Protein AF-A0A0Q5WLY4-F1 (afdb_monomer_lite)

Secondary structure (DSSP, 8-state):
-EEEEE-TTS-EEEEE--PPPHHHHHHHHHHHHHHH--HHHHHHHHHHHHHHHHTT--TTTS--SHHHHHHHHHHHHHTSSTT-HHHHHH-S-HHHHHHHHHHHHHHH-SPP-

Foldseek 3Di:
DWDWDQDPVRDTDIDDDPDPDLLVVLLVLLVVCVVPVALVSLLVNLVSLVVCVVVVAFLVNQDPDPSSLSSLVSLCQQLQDPPRPSLVSNDVDPVSSVVSNVSSCGRNNDDDD

pLDDT: mean 88.33, std 11.55, range [39.72, 97.38]

Radius of gyration: 16.21 Å; chains: 1; bounding box: 40×27×52 Å

Structure (mmCIF, N/CA/C/O backbone):
data_AF-A0A0Q5WLY4-F1
#
_entry.id   AF-A0A0Q5WLY4-F1
#
loop_
_atom_site.group_PDB
_atom_site.id
_atom_site.type_symbol
_atom_site.label_atom_id
_atom_site.label_alt_id
_atom_site.label_comp_id
_atom_site.label_asym_id
_atom_site.label_entity_id
_atom_site.label_seq_id
_atom_site.pdbx_PDB_ins_code
_atom_site.Cartn_x
_atom_site.Cartn_y
_atom_site.Cartn_z
_atom_site.occupancy
_atom_site.B_iso_or_equiv
_atom_site.auth_seq_id
_atom_site.auth_comp_id
_atom_site.auth_asym_id
_atom_site.auth_atom_id
_atom_site.pdbx_PDB_model_num
ATOM 1 N N . MET A 1 1 ? -18.760 -2.127 10.200 1.00 51.66 1 MET A N 1
ATOM 2 C CA . MET A 1 1 ? -18.113 -2.625 11.432 1.00 51.66 1 MET A CA 1
ATOM 3 C C . MET A 1 1 ? -18.532 -1.675 12.534 1.00 51.66 1 MET A C 1
ATOM 5 O O . MET A 1 1 ? -18.277 -0.486 12.389 1.00 51.66 1 MET A O 1
ATOM 9 N N . ALA A 1 2 ? -19.221 -2.176 13.555 1.00 59.59 2 ALA A N 1
ATOM 10 C CA . ALA A 1 2 ? -19.631 -1.375 14.702 1.00 59.59 2 ALA A CA 1
ATOM 11 C C . ALA A 1 2 ? -18.544 -1.446 15.778 1.00 59.59 2 ALA A C 1
ATOM 13 O O . ALA A 1 2 ? -17.916 -2.493 15.958 1.00 59.59 2 ALA A O 1
ATOM 14 N N . ILE A 1 3 ? -18.298 -0.327 16.447 1.00 69.12 3 ILE A N 1
ATOM 15 C CA . ILE A 1 3 ? -17.389 -0.243 17.590 1.00 69.12 3 ILE A CA 1
ATOM 16 C C . ILE A 1 3 ? -18.171 0.215 18.812 1.00 69.12 3 ILE A C 1
ATOM 18 O O . ILE A 1 3 ? -18.890 1.214 18.753 1.00 69.12 3 ILE A O 1
ATOM 22 N N . ASP A 1 4 ? -17.981 -0.512 19.910 1.00 74.12 4 ASP A N 1
ATOM 23 C CA . ASP A 1 4 ? -18.514 -0.157 21.218 1.00 74.12 4 ASP A CA 1
ATOM 24 C C . ASP A 1 4 ? -17.490 0.704 21.952 1.00 74.12 4 ASP A C 1
ATOM 26 O O . ASP A 1 4 ? -16.381 0.263 22.272 1.00 74.12 4 ASP A O 1
ATOM 30 N N . VAL A 1 5 ? -17.849 1.961 22.202 1.00 73.06 5 VAL A N 1
ATOM 31 C CA . VAL A 1 5 ? -17.009 2.906 22.936 1.00 73.06 5 VAL A CA 1
ATOM 32 C C . VAL A 1 5 ? -17.598 3.110 24.324 1.00 73.06 5 VAL A C 1
A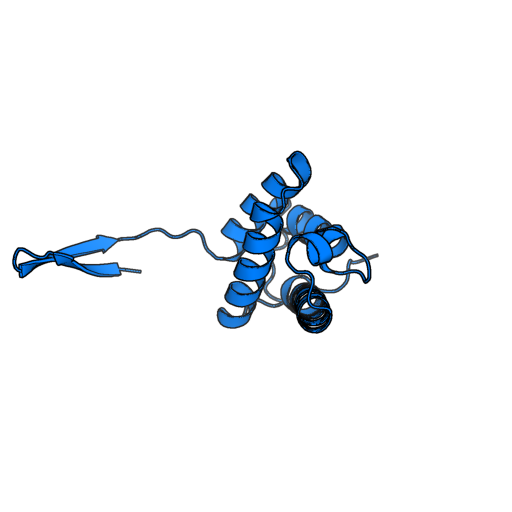TOM 34 O O . VAL A 1 5 ? -18.647 3.732 24.476 1.00 73.06 5 VAL A O 1
ATOM 37 N N . ARG A 1 6 ? -16.888 2.635 25.353 1.00 80.62 6 ARG A N 1
ATOM 38 C CA . ARG A 1 6 ? -17.207 2.939 26.753 1.00 80.62 6 ARG A CA 1
ATOM 39 C C . ARG A 1 6 ? -16.658 4.319 27.106 1.00 80.62 6 ARG A C 1
ATOM 41 O O . ARG A 1 6 ? -15.444 4.517 27.168 1.00 80.62 6 ARG A O 1
ATOM 48 N N . LEU A 1 7 ? -17.545 5.269 27.370 1.00 79.44 7 LEU A N 1
ATOM 49 C CA . LEU A 1 7 ? -17.174 6.580 27.892 1.00 79.44 7 LEU A CA 1
ATOM 50 C C . LEU A 1 7 ? -16.785 6.473 29.372 1.00 79.44 7 LEU A C 1
ATOM 52 O O . LEU A 1 7 ? -17.272 5.612 30.105 1.00 79.44 7 LEU A O 1
ATOM 56 N N . THR A 1 8 ? -15.956 7.400 29.852 1.00 82.12 8 THR A N 1
ATOM 57 C CA . THR A 1 8 ? -15.580 7.492 31.278 1.00 82.12 8 THR A CA 1
ATOM 58 C C . THR A 1 8 ? -16.776 7.762 32.197 1.00 82.12 8 THR A C 1
ATOM 60 O O . THR A 1 8 ? -16.701 7.510 33.394 1.00 82.12 8 THR A O 1
ATOM 63 N N . SER A 1 9 ? -17.900 8.216 31.632 1.00 80.38 9 SER A N 1
ATOM 64 C CA . SER A 1 9 ? -19.197 8.357 32.299 1.00 80.38 9 SER A CA 1
ATOM 65 C C . SER A 1 9 ? -19.969 7.037 32.452 1.00 80.38 9 SER A C 1
ATOM 67 O O . SER A 1 9 ? -21.117 7.057 32.890 1.00 80.38 9 SER A O 1
ATOM 69 N N . GLY A 1 10 ? -19.398 5.902 32.038 1.00 78.00 10 GLY A N 1
ATOM 70 C CA . GLY A 1 10 ? -20.025 4.578 32.102 1.00 78.00 10 GLY A CA 1
ATOM 71 C C . GLY A 1 10 ? -21.003 4.270 30.964 1.00 78.00 10 GLY A C 1
ATOM 72 O O . GLY A 1 10 ? -21.443 3.126 30.851 1.00 78.00 10 GLY A O 1
ATOM 73 N N . HIS A 1 11 ? -21.304 5.250 30.109 1.00 81.50 11 HIS A N 1
ATOM 74 C CA . HIS A 1 11 ? -22.200 5.095 28.964 1.00 81.50 11 HIS A CA 1
ATOM 75 C C . HIS A 1 11 ? -21.486 4.399 27.801 1.00 81.50 11 HIS A C 1
ATOM 77 O O . HIS A 1 11 ? -20.338 4.727 27.498 1.00 81.50 11 HIS A O 1
ATOM 83 N N . ASP A 1 12 ? -22.180 3.474 27.143 1.00 77.31 12 ASP A N 1
ATOM 84 C CA . ASP A 1 12 ? -21.730 2.855 25.897 1.00 77.31 12 ASP A CA 1
ATOM 85 C C . ASP A 1 12 ? -22.301 3.625 24.706 1.00 77.31 12 ASP A C 1
ATOM 87 O O . ASP A 1 12 ? -23.507 3.873 24.634 1.00 77.31 12 ASP A O 1
ATOM 91 N N . LEU A 1 13 ? -21.432 4.011 23.775 1.00 82.12 13 LEU A N 1
ATOM 92 C CA . LEU A 1 13 ? -21.825 4.563 22.486 1.00 82.12 13 LEU A CA 1
ATOM 93 C C . LEU A 1 13 ? -21.505 3.536 21.401 1.00 82.12 13 LEU A C 1
ATOM 95 O O . LEU A 1 13 ? -20.342 3.181 21.205 1.00 82.12 13 LEU A O 1
ATOM 99 N N . VAL A 1 14 ? -22.539 3.098 20.687 1.00 72.94 14 VAL A N 1
ATOM 100 C CA . VAL A 1 14 ? -22.388 2.283 19.481 1.00 72.94 14 VAL A CA 1
ATOM 101 C C . VAL A 1 14 ? -22.313 3.228 18.291 1.00 72.94 14 VAL A C 1
ATOM 103 O O . VAL A 1 14 ? -23.227 4.028 18.076 1.00 72.94 14 VAL A O 1
ATOM 106 N N . ALA A 1 15 ? -21.225 3.157 17.530 1.00 70.81 15 ALA A N 1
ATOM 107 C CA . ALA A 1 15 ? -21.054 3.941 16.313 1.00 70.81 15 ALA A CA 1
ATOM 108 C C . ALA A 1 15 ? -20.714 3.039 15.124 1.00 70.81 15 ALA A C 1
ATOM 110 O O . ALA A 1 15 ? -19.840 2.169 15.211 1.00 70.81 15 ALA A O 1
ATOM 111 N N . ASP A 1 16 ? -21.373 3.293 13.994 1.00 68.75 16 ASP A N 1
ATOM 112 C CA . ASP A 1 16 ? -21.004 2.704 12.713 1.00 68.75 16 ASP A CA 1
ATOM 113 C C . ASP A 1 16 ? -19.855 3.501 12.099 1.00 68.75 16 ASP A C 1
ATOM 115 O O . ASP A 1 16 ? -20.015 4.648 11.675 1.00 68.75 16 ASP A O 1
ATOM 119 N N . LEU A 1 17 ? -18.671 2.888 12.059 1.00 60.59 17 LEU A N 1
ATOM 120 C CA . LEU A 1 17 ? -17.494 3.489 11.447 1.00 60.59 17 LEU A CA 1
ATOM 121 C C . LEU A 1 17 ? -17.325 2.959 10.022 1.00 60.59 17 LEU A C 1
ATOM 123 O O . LEU A 1 17 ? -16.922 1.811 9.803 1.00 60.59 17 LEU A O 1
ATOM 127 N N . THR A 1 18 ? -17.597 3.812 9.039 1.00 62.22 18 THR A N 1
ATOM 128 C CA . THR A 1 18 ? -17.322 3.520 7.629 1.00 62.22 18 THR A CA 1
ATOM 129 C C . THR A 1 18 ? -15.846 3.782 7.346 1.00 62.22 18 THR A C 1
ATOM 131 O O . THR A 1 18 ? -15.451 4.876 6.949 1.00 62.22 18 THR A O 1
ATOM 134 N N . LEU A 1 19 ? -14.999 2.784 7.597 1.00 59.78 19 LEU A N 1
ATOM 135 C CA . LEU A 1 19 ? -13.610 2.827 7.151 1.00 59.78 19 LEU A CA 1
ATOM 136 C C . LEU A 1 19 ? -13.558 2.516 5.649 1.00 59.78 19 LEU A C 1
ATOM 138 O O . LEU A 1 19 ? -14.225 1.570 5.220 1.00 59.78 19 LEU A O 1
ATOM 142 N N . PRO A 1 20 ? -12.781 3.267 4.844 1.00 65.69 20 PRO A N 1
ATOM 143 C CA . PRO A 1 20 ? -12.488 2.834 3.487 1.00 65.69 20 PRO A CA 1
ATOM 144 C C . PRO A 1 20 ? -11.862 1.442 3.548 1.00 65.69 20 PRO A C 1
ATOM 146 O O . PRO A 1 20 ? -11.042 1.161 4.430 1.00 65.69 20 PRO A O 1
ATOM 149 N N . ASP A 1 21 ? -12.246 0.573 2.615 1.00 85.56 21 ASP A N 1
ATOM 150 C CA . ASP A 1 21 ? -11.552 -0.694 2.459 1.00 85.56 21 ASP A CA 1
ATOM 151 C C . ASP A 1 21 ? -10.057 -0.416 2.220 1.00 85.56 21 ASP A C 1
ATOM 153 O O . ASP A 1 21 ? -9.660 0.636 1.701 1.00 85.56 21 ASP A O 1
ATOM 157 N N . VAL A 1 22 ? -9.203 -1.340 2.655 1.00 91.00 22 VAL A N 1
ATOM 158 C CA . VAL A 1 22 ? -7.750 -1.127 2.654 1.00 91.00 22 VAL A CA 1
ATOM 159 C C . VAL A 1 22 ? -7.212 -0.763 1.265 1.00 91.00 22 VAL A C 1
ATOM 161 O O . VAL A 1 22 ? -6.275 0.028 1.163 1.00 91.00 22 VAL A O 1
ATOM 164 N N . VAL A 1 23 ? -7.829 -1.266 0.189 1.00 93.31 23 VAL A N 1
ATOM 165 C CA . VAL A 1 23 ? -7.414 -0.957 -1.182 1.00 93.31 23 VAL A CA 1
ATOM 166 C C . VAL A 1 23 ? -7.750 0.488 -1.532 1.00 93.31 23 VAL A C 1
ATOM 168 O O . VAL A 1 23 ? -6.887 1.199 -2.050 1.00 93.31 23 VAL A O 1
ATOM 171 N N . SER A 1 24 ? -8.946 0.963 -1.192 1.00 92.56 24 SER A N 1
ATOM 172 C CA . SER A 1 24 ? -9.316 2.375 -1.349 1.00 92.56 24 SER A CA 1
ATOM 173 C C . SER A 1 24 ? -8.382 3.311 -0.572 1.00 92.56 24 SER A C 1
ATOM 175 O O . SER A 1 24 ? -7.950 4.338 -1.105 1.00 92.56 24 SER A O 1
ATOM 177 N N . ALA A 1 25 ? -7.990 2.943 0.653 1.00 93.94 25 ALA A N 1
ATOM 178 C CA . ALA A 1 25 ? -7.024 3.713 1.444 1.00 93.94 25 ALA A CA 1
ATOM 179 C C . ALA A 1 25 ? -5.632 3.755 0.785 1.00 93.94 25 ALA A C 1
ATOM 181 O O . ALA A 1 25 ? -5.004 4.818 0.725 1.00 93.94 25 ALA A O 1
ATOM 182 N N . ILE A 1 26 ? -5.167 2.624 0.243 1.00 95.44 26 ILE A N 1
ATOM 183 C CA . ILE A 1 26 ? -3.915 2.550 -0.522 1.00 95.44 26 ILE A CA 1
ATOM 184 C C . ILE A 1 26 ? -3.992 3.438 -1.762 1.00 95.44 26 ILE A C 1
ATOM 186 O O . ILE A 1 26 ? -3.059 4.198 -2.015 1.00 95.44 26 ILE A O 1
ATOM 190 N N . CYS A 1 27 ? -5.095 3.388 -2.509 1.00 95.25 27 CYS A N 1
ATOM 191 C CA . CYS A 1 27 ? -5.291 4.206 -3.703 1.00 95.25 27 CYS A CA 1
ATOM 192 C C . CYS A 1 27 ? -5.183 5.700 -3.385 1.00 95.25 27 CYS A C 1
ATOM 194 O O . CYS A 1 27 ? -4.419 6.424 -4.028 1.00 95.25 27 CYS A O 1
ATOM 196 N N . LEU A 1 28 ? -5.883 6.150 -2.340 1.00 93.62 28 LEU A N 1
ATOM 197 C CA . LEU A 1 28 ? -5.834 7.538 -1.888 1.00 93.62 28 LEU A CA 1
ATOM 198 C C . LEU A 1 28 ? -4.405 7.958 -1.518 1.00 93.62 28 LEU A C 1
ATOM 200 O O . LEU A 1 28 ? -3.932 9.011 -1.952 1.00 93.62 28 LEU A O 1
ATOM 204 N N . LYS A 1 29 ? -3.696 7.132 -0.741 1.00 93.12 29 LYS A N 1
ATOM 205 C CA . LYS A 1 29 ? -2.326 7.430 -0.306 1.00 93.12 29 LYS A CA 1
ATOM 206 C C . LYS A 1 29 ? -1.314 7.380 -1.447 1.00 93.12 29 LYS A C 1
ATOM 208 O O . LYS A 1 29 ? -0.409 8.210 -1.466 1.00 93.12 29 LYS A O 1
ATOM 213 N N . ALA A 1 30 ? -1.484 6.487 -2.418 1.00 93.94 30 ALA A N 1
ATOM 214 C CA . ALA A 1 30 ? -0.622 6.398 -3.591 1.00 93.94 30 ALA A CA 1
ATOM 215 C C . ALA A 1 30 ? -0.711 7.672 -4.446 1.00 93.94 30 ALA A C 1
ATOM 217 O O . ALA A 1 30 ? 0.322 8.259 -4.771 1.00 93.94 30 ALA A O 1
ATOM 218 N N . HIS A 1 31 ? -1.925 8.165 -4.719 1.00 92.00 31 HIS A N 1
ATOM 219 C CA . HIS A 1 31 ? -2.123 9.439 -5.423 1.00 92.00 31 HIS A CA 1
ATOM 220 C C . HIS A 1 31 ? -1.579 10.642 -4.638 1.00 92.00 31 HIS A C 1
ATOM 222 O O . HIS A 1 31 ? -0.978 11.555 -5.207 1.00 92.00 31 HIS A O 1
ATOM 228 N N . ALA A 1 32 ? -1.739 10.652 -3.313 1.00 91.25 32 ALA A N 1
ATOM 229 C CA . ALA A 1 32 ? -1.174 11.710 -2.479 1.00 91.25 32 ALA A CA 1
ATOM 230 C C . ALA A 1 32 ? 0.368 11.697 -2.507 1.00 91.25 32 ALA A C 1
ATOM 232 O O . ALA A 1 32 ? 1.007 12.752 -2.579 1.00 91.25 32 ALA A O 1
ATOM 233 N N . TYR A 1 33 ? 0.963 10.501 -2.499 1.00 91.94 33 TYR A N 1
ATOM 234 C CA . TYR A 1 33 ? 2.407 10.309 -2.545 1.00 91.94 33 TYR A CA 1
ATOM 235 C C . TYR A 1 33 ? 3.014 10.784 -3.870 1.00 91.94 33 TYR A C 1
ATOM 237 O O . TYR A 1 33 ? 4.073 11.406 -3.841 1.00 91.94 33 TYR A O 1
ATOM 245 N N . THR A 1 34 ? 2.350 10.594 -5.017 1.00 88.25 34 THR A N 1
ATOM 246 C CA . THR A 1 34 ? 2.871 11.090 -6.307 1.00 88.25 34 THR A CA 1
ATOM 247 C C . THR A 1 34 ? 3.014 12.609 -6.360 1.00 88.25 34 THR A C 1
ATOM 249 O O . THR A 1 34 ? 3.940 13.104 -6.992 1.00 88.25 34 THR A O 1
ATOM 252 N N . GLY A 1 35 ? 2.138 13.355 -5.677 1.00 83.94 35 GLY A N 1
ATOM 253 C CA . GLY A 1 35 ? 2.185 14.821 -5.669 1.00 83.94 35 GLY A CA 1
ATOM 254 C C . GLY A 1 35 ? 3.157 15.423 -4.650 1.00 83.94 35 GLY A C 1
ATOM 255 O O . GLY A 1 35 ? 3.586 16.559 -4.823 1.00 83.94 35 GLY A O 1
ATOM 256 N N . ARG A 1 36 ? 3.492 14.692 -3.575 1.00 84.19 36 ARG A N 1
ATOM 257 C CA . ARG A 1 36 ? 4.266 15.243 -2.443 1.00 84.19 36 ARG A CA 1
ATOM 258 C C . ARG A 1 36 ? 5.559 14.503 -2.124 1.00 84.19 36 ARG A C 1
ATOM 260 O O . ARG A 1 36 ? 6.484 15.111 -1.601 1.00 84.19 36 ARG A O 1
ATOM 267 N N . MET A 1 37 ? 5.603 13.196 -2.376 1.00 84.38 37 MET A N 1
ATOM 268 C CA . MET A 1 37 ? 6.718 12.301 -2.050 1.00 84.38 37 MET A CA 1
ATOM 269 C C . MET A 1 37 ? 7.239 12.429 -0.607 1.00 84.38 37 MET A C 1
ATOM 271 O O . MET A 1 37 ? 8.445 12.354 -0.370 1.00 84.38 37 MET A O 1
ATOM 275 N N . THR A 1 38 ? 6.344 12.638 0.362 1.00 90.25 38 THR A N 1
ATOM 276 C CA . THR A 1 38 ? 6.741 12.849 1.764 1.00 90.25 38 THR A CA 1
ATOM 277 C C . THR A 1 38 ? 7.046 11.537 2.479 1.00 90.25 38 THR A C 1
ATOM 279 O O . THR A 1 38 ? 6.442 10.501 2.191 1.00 90.25 38 THR A O 1
ATOM 282 N N . ASP A 1 39 ? 7.934 11.595 3.471 1.00 92.56 39 ASP A N 1
ATOM 283 C CA . ASP A 1 39 ? 8.297 10.440 4.301 1.00 92.56 39 ASP A CA 1
ATOM 284 C C . ASP A 1 39 ? 7.089 9.873 5.056 1.00 92.56 39 ASP A C 1
ATOM 286 O O . ASP A 1 39 ? 6.924 8.659 5.152 1.00 92.56 39 ASP A O 1
ATOM 290 N N . ARG A 1 40 ? 6.185 10.745 5.526 1.00 92.62 40 ARG A N 1
ATOM 291 C CA . ARG A 1 40 ? 4.955 10.324 6.211 1.00 92.62 40 ARG A CA 1
ATOM 292 C C . ARG A 1 40 ? 4.065 9.483 5.299 1.00 92.62 40 ARG A C 1
ATOM 294 O O . ARG A 1 40 ? 3.629 8.412 5.703 1.00 92.62 40 ARG A O 1
ATOM 301 N N . ASP A 1 41 ? 3.846 9.932 4.064 1.00 93.44 41 ASP A N 1
ATOM 302 C CA . ASP A 1 41 ? 3.049 9.174 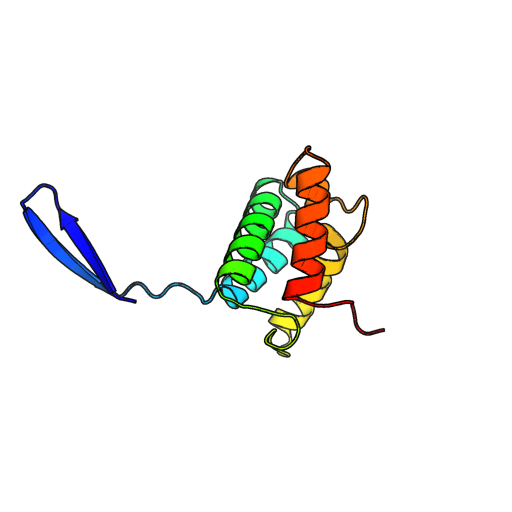3.096 1.00 93.44 41 ASP A CA 1
ATOM 303 C C . ASP A 1 41 ? 3.729 7.834 2.732 1.00 93.44 41 ASP A C 1
ATOM 305 O O . ASP A 1 41 ? 3.040 6.836 2.524 1.00 93.44 41 ASP A O 1
ATOM 309 N N . ALA A 1 42 ? 5.069 7.769 2.715 1.00 94.81 42 ALA A N 1
ATOM 310 C CA . ALA A 1 42 ? 5.800 6.517 2.498 1.00 94.81 42 ALA A CA 1
ATOM 311 C C . ALA A 1 42 ? 5.621 5.513 3.650 1.00 94.81 42 ALA A C 1
ATOM 313 O O . ALA A 1 42 ? 5.407 4.323 3.403 1.00 94.81 42 ALA A O 1
ATOM 314 N N . VAL A 1 43 ? 5.673 5.983 4.901 1.00 96.50 43 VAL A N 1
ATOM 315 C CA . VAL A 1 43 ? 5.394 5.154 6.084 1.00 96.50 43 VAL A CA 1
ATOM 316 C C . VAL A 1 43 ? 3.945 4.674 6.074 1.00 96.50 43 VAL A C 1
ATOM 318 O O . VAL A 1 43 ? 3.700 3.488 6.295 1.00 96.50 43 VAL A O 1
ATOM 321 N N . ASP A 1 44 ? 2.992 5.555 5.766 1.00 95.00 44 ASP A N 1
ATOM 322 C CA . ASP A 1 44 ? 1.572 5.203 5.699 1.00 95.00 44 ASP A CA 1
ATOM 323 C C . ASP A 1 44 ? 1.310 4.126 4.638 1.00 95.00 44 ASP A C 1
ATOM 325 O O . ASP A 1 44 ? 0.614 3.150 4.911 1.00 95.00 44 ASP A O 1
ATOM 329 N N . LEU A 1 45 ? 1.910 4.250 3.448 1.00 96.62 45 LEU A N 1
ATOM 330 C CA . LEU A 1 45 ? 1.804 3.241 2.391 1.00 96.62 45 LEU A CA 1
ATOM 331 C C . LEU A 1 45 ? 2.396 1.895 2.810 1.00 96.62 45 LEU A C 1
ATOM 333 O O . LEU A 1 45 ? 1.781 0.862 2.553 1.00 96.62 45 LEU A O 1
ATOM 337 N N . TRP A 1 46 ? 3.543 1.880 3.494 1.00 96.88 46 TRP A N 1
ATOM 338 C CA . TRP A 1 46 ? 4.073 0.637 4.059 1.00 96.88 46 TRP A CA 1
ATOM 339 C C . TRP A 1 46 ? 3.094 0.022 5.067 1.00 96.88 46 TRP A C 1
ATOM 341 O O . TRP A 1 46 ? 2.768 -1.160 4.958 1.00 96.88 46 TRP A O 1
ATOM 351 N N . ARG A 1 47 ? 2.568 0.803 6.016 1.00 96.94 47 ARG A N 1
ATOM 352 C CA . ARG A 1 47 ? 1.608 0.289 7.006 1.00 96.94 47 ARG A CA 1
ATOM 353 C C . ARG A 1 47 ? 0.344 -0.251 6.351 1.00 96.94 47 ARG A C 1
ATOM 355 O O . ARG A 1 47 ? -0.122 -1.316 6.740 1.00 96.94 47 ARG A O 1
ATOM 362 N N . LEU A 1 48 ? -0.170 0.422 5.329 1.00 96.94 48 LEU A N 1
ATOM 363 C CA . LEU A 1 48 ? -1.327 -0.057 4.581 1.00 96.94 48 LEU A CA 1
ATOM 364 C C . LEU A 1 48 ? -1.040 -1.347 3.805 1.00 96.94 48 LEU A C 1
ATOM 366 O O . LEU A 1 48 ? -1.919 -2.197 3.729 1.00 96.94 48 LEU A O 1
ATOM 370 N N . LEU A 1 49 ? 0.176 -1.544 3.285 1.00 97.12 49 LEU A N 1
ATOM 371 C CA . LEU A 1 49 ? 0.577 -2.814 2.667 1.00 97.12 49 LEU A CA 1
ATOM 372 C C . LEU A 1 49 ? 0.609 -3.973 3.678 1.00 97.12 49 LEU A C 1
ATOM 374 O O . LEU A 1 49 ? 0.194 -5.080 3.346 1.00 97.12 49 LEU A O 1
ATOM 378 N N . GLU A 1 50 ? 1.058 -3.729 4.913 1.00 97.25 50 GLU A N 1
ATOM 379 C CA . GLU A 1 50 ? 0.993 -4.730 5.993 1.00 97.25 50 GLU A CA 1
ATOM 380 C C . GLU A 1 50 ? -0.463 -5.070 6.347 1.00 97.25 50 GLU A C 1
ATOM 382 O O . GLU A 1 50 ? -0.807 -6.239 6.517 1.00 97.25 50 GLU A O 1
ATOM 387 N N . VAL A 1 51 ? -1.340 -4.061 6.413 1.00 95.62 51 VAL A N 1
ATOM 388 C CA . VAL A 1 51 ? -2.778 -4.266 6.655 1.00 95.62 51 VAL A CA 1
ATOM 389 C C . VAL A 1 51 ? -3.428 -5.017 5.494 1.00 95.62 51 VAL A C 1
ATOM 391 O O . VAL A 1 51 ? -4.240 -5.905 5.729 1.00 95.62 51 VAL A O 1
ATOM 394 N N . ALA A 1 52 ? -3.057 -4.715 4.249 1.00 95.19 52 ALA A N 1
ATOM 395 C CA . ALA A 1 52 ? -3.563 -5.410 3.069 1.00 95.19 52 ALA A CA 1
ATOM 396 C C . ALA A 1 52 ? -3.179 -6.894 3.087 1.00 95.19 52 ALA A C 1
ATOM 398 O O . ALA A 1 52 ? -4.037 -7.741 2.843 1.00 95.19 52 ALA A O 1
ATOM 399 N N . LEU A 1 53 ? -1.935 -7.212 3.463 1.00 95.25 53 LEU A N 1
ATOM 400 C CA . LEU A 1 53 ? -1.508 -8.591 3.696 1.00 95.25 53 LEU A CA 1
ATOM 401 C C . LEU A 1 53 ? -2.359 -9.259 4.788 1.00 95.25 53 LEU A C 1
ATOM 403 O O 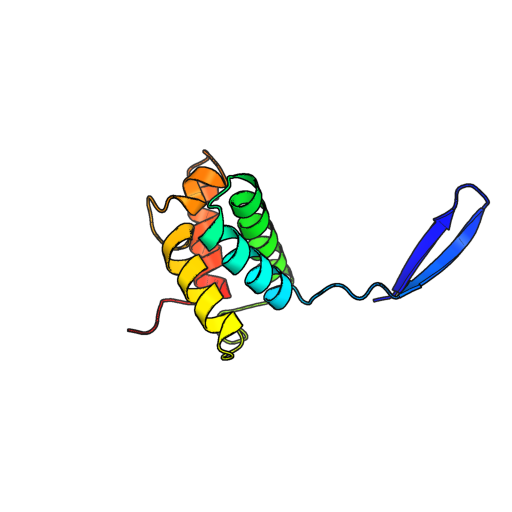. LEU A 1 53 ? -2.862 -10.361 4.581 1.00 95.25 53 LEU A O 1
ATOM 407 N N . ALA A 1 54 ? -2.555 -8.595 5.931 1.00 93.81 54 ALA A N 1
ATOM 408 C CA . ALA A 1 54 ? -3.362 -9.127 7.032 1.00 93.81 54 ALA A CA 1
ATOM 409 C C . ALA A 1 54 ? -4.843 -9.327 6.652 1.00 93.81 54 ALA A C 1
ATOM 411 O O . ALA A 1 54 ? -5.491 -10.240 7.158 1.00 93.81 54 ALA A O 1
ATOM 412 N N . ALA A 1 55 ? -5.365 -8.508 5.738 1.00 90.88 55 ALA A N 1
ATOM 413 C CA . ALA A 1 55 ? -6.711 -8.618 5.183 1.00 90.88 55 ALA A CA 1
ATOM 414 C C . ALA A 1 55 ? -6.825 -9.647 4.037 1.00 90.88 55 ALA A C 1
ATOM 416 O O . ALA A 1 55 ? -7.902 -9.799 3.464 1.00 90.88 55 ALA A O 1
ATOM 417 N N . GLY A 1 56 ? -5.738 -10.342 3.678 1.00 93.38 56 GLY A N 1
ATOM 418 C CA . GLY A 1 56 ? -5.731 -11.341 2.606 1.00 93.38 56 GLY A CA 1
ATOM 419 C C . GLY A 1 56 ? -5.813 -10.751 1.195 1.00 93.38 56 GLY A C 1
ATOM 420 O O . GLY A 1 56 ? -6.200 -11.447 0.255 1.00 93.38 56 GLY A O 1
ATOM 421 N N . VAL A 1 57 ? -5.469 -9.472 1.021 1.00 95.06 57 VAL A N 1
ATOM 422 C CA . VAL A 1 57 ? -5.388 -8.854 -0.305 1.00 95.06 57 VAL A CA 1
ATOM 423 C C . VAL A 1 57 ? -4.164 -9.395 -1.031 1.00 95.06 57 VAL A C 1
ATOM 425 O O . VAL A 1 57 ? -3.040 -9.332 -0.536 1.00 95.06 57 VAL A O 1
ATOM 428 N N . THR A 1 58 ? -4.388 -9.887 -2.243 1.00 95.94 58 THR A N 1
ATOM 429 C CA . THR A 1 58 ? -3.360 -10.454 -3.113 1.00 95.94 58 THR A CA 1
ATOM 430 C C . THR A 1 58 ? -3.443 -9.810 -4.488 1.00 95.94 58 THR A C 1
ATOM 432 O O . THR A 1 58 ? -4.463 -9.225 -4.852 1.00 95.94 58 THR A O 1
ATOM 435 N N . ALA A 1 59 ? -2.421 -10.017 -5.311 1.00 95.75 59 ALA A N 1
ATOM 436 C CA . ALA A 1 59 ? -2.434 -9.597 -6.708 1.00 95.75 59 ALA A CA 1
ATOM 437 C C . ALA A 1 59 ? -3.645 -10.133 -7.500 1.00 95.75 59 ALA A C 1
ATOM 439 O O . ALA A 1 59 ? -4.084 -9.487 -8.447 1.00 95.75 59 ALA A O 1
ATOM 440 N N . ALA A 1 60 ? -4.191 -11.296 -7.121 1.00 93.81 60 ALA A N 1
ATOM 441 C CA . ALA A 1 60 ? -5.364 -11.885 -7.769 1.00 93.81 60 ALA A CA 1
ATOM 442 C C . ALA A 1 60 ? -6.678 -11.196 -7.370 1.00 93.81 60 ALA A C 1
ATOM 444 O O . ALA A 1 60 ? -7.632 -11.203 -8.143 1.00 93.81 60 ALA A O 1
ATOM 445 N N . THR A 1 61 ? -6.727 -10.610 -6.171 1.00 93.88 61 THR A N 1
ATOM 446 C CA . THR A 1 61 ? -7.899 -9.895 -5.645 1.00 93.88 61 THR A CA 1
ATOM 447 C C . THR A 1 61 ? -7.775 -8.378 -5.776 1.00 93.88 61 THR A C 1
ATOM 449 O O . THR A 1 61 ? -8.721 -7.657 -5.461 1.00 93.88 61 THR A O 1
ATOM 452 N N . TRP A 1 62 ? -6.638 -7.880 -6.271 1.00 94.50 62 TRP A N 1
ATOM 453 C CA . TRP A 1 62 ? -6.437 -6.463 -6.540 1.00 94.50 62 TRP A CA 1
ATOM 454 C C . TRP A 1 62 ? -7.399 -5.967 -7.639 1.00 94.50 62 TRP A C 1
ATOM 456 O O . TRP A 1 62 ? -7.470 -6.580 -8.708 1.00 94.50 62 TRP A O 1
ATOM 466 N N . PRO A 1 63 ? -8.128 -4.854 -7.431 1.00 93.38 63 PRO A N 1
ATOM 467 C CA . PRO A 1 63 ? -9.109 -4.373 -8.397 1.00 93.38 63 PRO A CA 1
ATOM 468 C C . PRO A 1 63 ? -8.480 -3.936 -9.724 1.00 93.38 63 PRO A C 1
ATOM 470 O O . PRO A 1 63 ? -7.390 -3.369 -9.769 1.00 93.38 63 PRO A O 1
ATOM 473 N N . THR A 1 64 ? -9.226 -4.112 -10.814 1.00 89.31 64 THR A N 1
ATOM 474 C CA . THR A 1 64 ? -8.804 -3.739 -12.177 1.00 89.31 64 THR A CA 1
ATOM 475 C C . THR A 1 64 ? -9.248 -2.336 -12.599 1.00 89.31 64 THR A C 1
ATOM 477 O O . THR A 1 64 ? -9.062 -1.951 -13.750 1.00 89.31 64 THR A O 1
ATOM 480 N N . GLY A 1 65 ? -9.865 -1.565 -11.698 1.00 92.00 65 GLY A N 1
ATOM 481 C CA . GLY A 1 65 ? -10.293 -0.194 -11.983 1.00 92.00 65 GLY A CA 1
ATOM 482 C C . GLY A 1 65 ? -9.108 0.753 -12.235 1.00 92.00 65 GLY A C 1
ATOM 483 O O . GLY A 1 65 ? -7.984 0.453 -11.818 1.00 92.00 65 GLY A O 1
ATOM 484 N N . PRO A 1 66 ? -9.334 1.911 -12.882 1.00 91.00 66 PRO A N 1
ATOM 485 C CA . PRO A 1 66 ? -8.264 2.841 -13.253 1.00 91.00 66 PRO A CA 1
ATOM 486 C C . PRO A 1 66 ? -7.471 3.330 -12.034 1.00 91.00 66 PRO A C 1
ATOM 488 O O . PRO A 1 66 ? -6.253 3.207 -12.005 1.00 91.00 66 PRO A O 1
ATOM 491 N N . THR A 1 67 ? -8.156 3.748 -10.967 1.00 92.31 67 THR A N 1
ATOM 492 C CA . THR A 1 67 ? -7.519 4.212 -9.722 1.00 92.31 67 THR A CA 1
ATOM 493 C C . THR A 1 67 ? -6.638 3.139 -9.074 1.00 92.31 67 THR A C 1
ATOM 495 O O . THR A 1 67 ? -5.520 3.415 -8.643 1.00 92.31 67 THR A O 1
ATOM 498 N N . ALA A 1 68 ? -7.112 1.891 -9.033 1.00 93.75 68 ALA A N 1
ATOM 499 C CA . ALA A 1 68 ? -6.348 0.775 -8.479 1.00 93.75 68 ALA A CA 1
ATOM 500 C C . ALA A 1 68 ? -5.156 0.399 -9.373 1.00 93.75 68 ALA A C 1
ATOM 502 O O . ALA A 1 68 ? -4.097 0.012 -8.873 1.00 93.75 68 ALA A O 1
ATOM 503 N N . SER A 1 69 ? -5.302 0.545 -10.690 1.00 94.88 69 SER A N 1
ATOM 504 C CA . SER A 1 69 ? -4.226 0.317 -11.656 1.00 94.88 69 SER A CA 1
ATOM 505 C C . SER A 1 69 ? -3.117 1.359 -11.511 1.00 94.88 69 SER A C 1
ATOM 507 O O . SER A 1 69 ? -1.944 0.988 -11.414 1.00 94.88 69 SER A O 1
ATOM 509 N N . ASP A 1 70 ? -3.478 2.637 -11.400 1.00 95.00 70 ASP A N 1
ATOM 510 C CA . ASP A 1 70 ? -2.540 3.739 -11.173 1.00 95.00 70 ASP A CA 1
ATOM 511 C C . ASP A 1 70 ? -1.807 3.573 -9.838 1.00 95.00 70 ASP A C 1
ATOM 513 O O . ASP A 1 70 ? -0.576 3.634 -9.780 1.00 95.00 70 ASP A O 1
ATOM 517 N N . ALA A 1 71 ? -2.537 3.256 -8.765 1.00 96.06 71 ALA A N 1
ATOM 518 C CA . ALA A 1 71 ? -1.942 2.978 -7.463 1.00 96.06 71 ALA A CA 1
ATOM 519 C C . ALA A 1 71 ? -0.949 1.805 -7.522 1.00 96.06 71 ALA A C 1
ATOM 521 O O . ALA A 1 71 ? 0.150 1.889 -6.968 1.00 96.06 71 ALA A O 1
ATOM 522 N N . ALA A 1 72 ? -1.277 0.735 -8.251 1.00 96.56 72 ALA A N 1
ATOM 523 C CA . ALA A 1 72 ? -0.370 -0.391 -8.449 1.00 96.56 72 ALA A CA 1
ATOM 524 C C . ALA A 1 72 ? 0.907 0.012 -9.208 1.00 96.56 72 ALA A C 1
ATOM 526 O O . ALA A 1 72 ? 1.994 -0.480 -8.893 1.00 96.56 72 ALA A O 1
ATOM 527 N N . VAL A 1 73 ? 0.814 0.923 -10.183 1.00 95.38 73 VAL A N 1
ATOM 528 C CA . VAL A 1 73 ? 1.987 1.487 -10.871 1.00 95.38 73 VAL A CA 1
ATOM 529 C C . VAL A 1 73 ? 2.872 2.249 -9.885 1.00 95.38 73 VAL A C 1
ATOM 531 O O . VAL A 1 73 ? 4.070 1.964 -9.816 1.00 95.38 73 VAL A O 1
ATOM 534 N N . VAL A 1 74 ? 2.292 3.134 -9.072 1.00 95.38 74 VAL A N 1
ATOM 535 C CA . VAL A 1 74 ? 3.017 3.909 -8.049 1.00 95.38 74 VAL A CA 1
ATOM 536 C C . VAL A 1 74 ? 3.729 2.986 -7.059 1.00 95.38 74 VAL A C 1
ATOM 538 O O . VAL A 1 74 ? 4.925 3.150 -6.804 1.00 95.38 74 VAL A O 1
ATOM 541 N N . LEU A 1 75 ? 3.030 1.973 -6.541 1.00 96.56 75 LEU A N 1
ATOM 542 C CA . LEU A 1 75 ? 3.596 0.996 -5.609 1.00 96.56 75 LEU A CA 1
ATOM 543 C C . LEU A 1 75 ? 4.769 0.236 -6.230 1.00 96.56 75 LEU A C 1
ATOM 545 O O . LEU A 1 75 ? 5.842 0.150 -5.630 1.00 96.56 75 LEU A O 1
ATOM 549 N N . ARG A 1 76 ? 4.624 -0.259 -7.462 1.00 95.38 76 ARG A N 1
ATOM 550 C CA . ARG A 1 76 ? 5.712 -0.960 -8.160 1.00 95.38 76 ARG A CA 1
ATOM 551 C C . ARG A 1 76 ? 6.921 -0.064 -8.406 1.00 95.38 76 ARG A C 1
ATOM 553 O O . ARG A 1 76 ? 8.050 -0.506 -8.203 1.00 95.38 76 ARG A O 1
ATOM 560 N N . GLN A 1 77 ? 6.701 1.176 -8.833 1.00 93.62 77 GLN A N 1
ATOM 561 C CA . GLN A 1 77 ? 7.776 2.112 -9.163 1.00 93.62 77 GLN A CA 1
ATOM 562 C C . GLN A 1 77 ? 8.545 2.576 -7.922 1.00 93.62 77 GLN A C 1
ATOM 564 O O . GLN A 1 77 ? 9.777 2.586 -7.933 1.00 93.62 77 GLN A O 1
ATOM 569 N N . HIS A 1 78 ? 7.838 2.932 -6.849 1.00 94.81 78 HIS A N 1
ATOM 570 C CA . HIS A 1 78 ? 8.440 3.586 -5.685 1.00 94.81 78 HIS A CA 1
ATOM 571 C C . HIS A 1 78 ? 8.728 2.662 -4.505 1.00 94.81 78 HIS A C 1
ATOM 573 O O . HIS A 1 78 ? 9.533 3.039 -3.653 1.00 94.81 78 HIS A O 1
ATOM 579 N N . PHE A 1 79 ? 8.097 1.489 -4.452 1.00 95.69 79 PHE A N 1
ATOM 580 C CA . PHE A 1 79 ? 8.209 0.564 -3.324 1.00 95.69 79 PHE A CA 1
ATOM 581 C C . PHE A 1 79 ? 8.552 -0.873 -3.745 1.00 95.69 79 PHE A C 1
ATOM 583 O O . PHE A 1 79 ? 9.004 -1.650 -2.912 1.00 95.69 79 PHE A O 1
ATOM 590 N N . GLY A 1 80 ? 8.376 -1.238 -5.021 1.00 92.69 80 GLY A N 1
ATOM 591 C CA . GLY A 1 80 ? 8.596 -2.602 -5.523 1.00 92.69 80 GLY A CA 1
ATOM 592 C C . GLY A 1 80 ? 10.015 -2.908 -6.012 1.00 92.69 80 GLY A C 1
ATOM 593 O O . GLY A 1 80 ? 10.348 -4.072 -6.220 1.00 92.69 80 GLY A O 1
ATOM 594 N N . ARG A 1 81 ? 10.871 -1.894 -6.200 1.00 89.81 81 ARG A N 1
ATOM 595 C CA . ARG A 1 81 ? 12.224 -2.061 -6.770 1.00 89.81 81 ARG A CA 1
ATOM 596 C C . ARG A 1 81 ? 13.325 -1.841 -5.725 1.00 89.81 81 ARG A C 1
ATOM 598 O O . ARG A 1 81 ? 13.169 -0.975 -4.859 1.00 89.81 81 ARG A O 1
ATOM 605 N N . PRO A 1 82 ? 14.451 -2.576 -5.782 1.00 87.00 82 PRO A N 1
ATOM 606 C CA . PRO A 1 82 ? 15.642 -2.244 -4.999 1.00 87.00 82 PRO A CA 1
ATOM 607 C C . PRO A 1 82 ? 16.089 -0.799 -5.261 1.00 87.00 82 PRO A C 1
ATOM 609 O O . PRO A 1 82 ? 16.029 -0.336 -6.397 1.00 87.00 82 PRO A O 1
ATOM 612 N N . GLY A 1 83 ? 16.490 -0.073 -4.214 1.00 83.44 83 GLY A N 1
ATOM 613 C CA . GLY A 1 83 ? 16.913 1.331 -4.325 1.00 83.44 83 GLY A CA 1
ATOM 614 C C . GLY A 1 83 ? 15.788 2.331 -4.626 1.00 83.44 83 GLY A C 1
ATOM 615 O O . GLY A 1 83 ? 16.059 3.515 -4.812 1.00 83.44 83 GLY A O 1
ATOM 616 N N . SER A 1 84 ? 14.526 1.888 -4.673 1.00 87.00 84 SER A N 1
ATOM 617 C CA . SER A 1 84 ? 13.396 2.785 -4.909 1.00 87.00 84 SER A CA 1
ATOM 618 C C . SER A 1 84 ? 13.211 3.768 -3.743 1.00 87.00 84 SER A C 1
ATOM 620 O O . SER A 1 84 ? 13.269 3.373 -2.572 1.00 87.00 84 SER A O 1
ATOM 622 N N . PRO A 1 85 ? 12.963 5.057 -4.032 1.00 87.06 85 PRO A N 1
ATOM 623 C CA . PRO A 1 85 ? 13.017 6.098 -3.013 1.00 87.06 85 PRO A CA 1
ATOM 624 C C . PRO A 1 85 ? 11.887 5.988 -1.980 1.00 87.06 85 PRO A C 1
ATOM 626 O O . PRO A 1 85 ? 12.059 6.444 -0.856 1.00 87.06 85 PRO A O 1
ATOM 629 N N . GLY A 1 86 ? 10.755 5.354 -2.311 1.00 89.44 86 GLY A N 1
ATOM 630 C CA . GLY A 1 86 ? 9.667 5.127 -1.355 1.00 89.44 86 GLY A CA 1
ATOM 631 C C . GLY A 1 86 ? 10.065 4.178 -0.227 1.00 89.44 86 GLY A C 1
ATOM 632 O O . GLY A 1 86 ? 9.791 4.472 0.933 1.00 89.44 86 GLY A O 1
ATOM 633 N N . THR A 1 87 ? 10.797 3.097 -0.524 1.00 92.81 87 THR A N 1
ATOM 634 C CA . THR A 1 87 ? 11.304 2.199 0.533 1.00 92.81 87 THR A CA 1
ATOM 635 C C . THR A 1 87 ? 12.302 2.887 1.465 1.00 92.81 87 THR A C 1
ATOM 637 O O . THR A 1 87 ? 12.204 2.725 2.679 1.00 92.81 87 THR A O 1
ATOM 640 N N . ALA A 1 88 ? 13.211 3.702 0.919 1.00 92.25 88 ALA A N 1
ATOM 641 C CA . ALA A 1 88 ? 14.203 4.438 1.704 1.00 92.25 88 ALA A CA 1
ATOM 642 C C . ALA A 1 88 ? 13.578 5.533 2.585 1.00 92.25 88 ALA A C 1
ATOM 644 O O . ALA A 1 88 ? 14.058 5.784 3.690 1.00 92.25 88 ALA A O 1
ATOM 645 N N . ARG A 1 89 ? 12.494 6.163 2.113 1.00 94.25 89 ARG A N 1
ATOM 646 C CA . ARG A 1 89 ? 11.708 7.138 2.885 1.00 94.25 89 ARG A CA 1
ATOM 647 C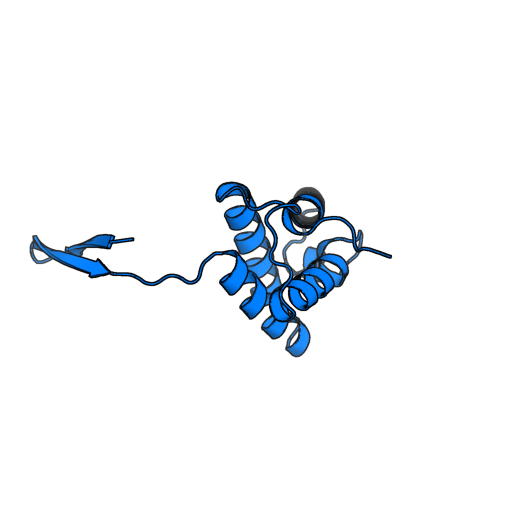 C . ARG A 1 89 ? 10.860 6.492 3.976 1.00 94.25 89 ARG A C 1
ATOM 649 O O . ARG A 1 89 ? 10.680 7.086 5.031 1.00 94.25 89 ARG A O 1
ATOM 656 N N . ALA A 1 90 ? 10.361 5.279 3.742 1.00 93.81 90 ALA A N 1
ATOM 657 C CA . ALA A 1 90 ? 9.587 4.542 4.736 1.00 93.81 90 ALA A CA 1
ATOM 658 C C . ALA A 1 90 ? 10.459 4.040 5.901 1.00 93.81 90 ALA A C 1
ATOM 660 O O . ALA A 1 90 ? 10.002 3.999 7.042 1.00 93.81 90 ALA A O 1
ATOM 661 N N . THR A 1 91 ? 11.702 3.626 5.630 1.00 94.12 91 THR A N 1
ATOM 662 C CA . THR A 1 91 ? 12.613 3.095 6.654 1.00 94.12 91 THR A CA 1
ATOM 663 C C . THR A 1 91 ? 14.067 3.046 6.181 1.00 94.12 91 THR A C 1
ATOM 665 O O . THR A 1 91 ? 14.354 2.825 5.003 1.00 94.12 91 THR A O 1
ATOM 668 N N . ARG A 1 92 ? 15.007 3.187 7.126 1.00 93.31 92 ARG A N 1
ATOM 669 C CA . ARG A 1 92 ? 16.451 3.001 6.891 1.00 93.31 92 ARG A CA 1
ATOM 670 C C . ARG A 1 92 ? 16.918 1.553 7.076 1.00 93.31 92 ARG A C 1
ATOM 672 O O . ARG A 1 92 ? 18.055 1.254 6.737 1.00 93.31 92 ARG A O 1
ATOM 679 N N . ASP A 1 93 ? 16.067 0.674 7.605 1.00 95.75 93 ASP A N 1
ATOM 680 C CA . ASP A 1 93 ? 16.398 -0.733 7.850 1.00 95.75 93 ASP A CA 1
ATOM 681 C C . ASP A 1 93 ? 16.310 -1.563 6.548 1.00 95.75 93 ASP A C 1
ATOM 683 O O . ASP A 1 93 ? 15.213 -1.710 5.992 1.00 95.75 93 ASP A O 1
ATOM 687 N N . PRO A 1 94 ? 17.421 -2.158 6.064 1.00 93.75 94 PRO A N 1
ATOM 688 C CA . PRO A 1 94 ? 17.432 -2.974 4.849 1.00 93.75 94 PRO A CA 1
ATOM 689 C C . PRO A 1 94 ? 16.497 -4.193 4.892 1.00 93.75 94 PRO A C 1
ATOM 691 O O . PRO A 1 94 ? 15.947 -4.587 3.853 1.00 93.75 94 PRO A O 1
ATOM 694 N N . ALA A 1 95 ? 16.288 -4.793 6.068 1.00 95.38 95 ALA A N 1
ATOM 695 C CA . ALA A 1 95 ? 15.384 -5.929 6.225 1.00 95.38 95 ALA A CA 1
ATOM 696 C C . ALA A 1 95 ? 13.935 -5.495 5.973 1.00 95.38 95 ALA A C 1
ATOM 698 O O . ALA A 1 95 ? 13.215 -6.124 5.193 1.00 95.38 95 ALA A O 1
ATOM 699 N N . GLN A 1 96 ? 13.537 -4.352 6.535 1.00 95.81 96 GLN A N 1
ATOM 700 C CA . GLN A 1 96 ? 12.203 -3.791 6.324 1.00 95.81 96 GLN A CA 1
ATOM 701 C C . GLN A 1 96 ? 12.002 -3.299 4.891 1.00 95.81 96 GLN A C 1
ATOM 703 O O . GLN A 1 96 ? 10.945 -3.521 4.308 1.00 95.81 96 GLN A O 1
ATOM 708 N N . GLN A 1 97 ? 13.025 -2.725 4.255 1.00 95.88 97 GLN A N 1
ATOM 709 C CA . GLN A 1 97 ? 12.944 -2.377 2.831 1.00 95.88 97 GLN A CA 1
ATOM 710 C C . GLN A 1 97 ? 12.726 -3.614 1.950 1.00 95.88 97 GLN A C 1
ATOM 712 O O . GLN A 1 97 ? 11.983 -3.560 0.970 1.00 95.88 97 GLN A O 1
ATOM 717 N N . THR A 1 98 ? 13.358 -4.740 2.292 1.00 95.88 98 THR A N 1
ATOM 718 C CA . THR A 1 98 ? 13.141 -6.022 1.605 1.00 95.88 98 THR A CA 1
ATOM 719 C C . THR A 1 98 ? 11.718 -6.519 1.804 1.00 95.88 98 THR A C 1
ATOM 721 O O . THR A 1 98 ? 11.066 -6.910 0.834 1.00 95.88 98 THR A O 1
ATOM 724 N N . ARG A 1 99 ? 11.206 -6.423 3.033 1.00 96.56 99 ARG A N 1
ATOM 725 C CA . ARG A 1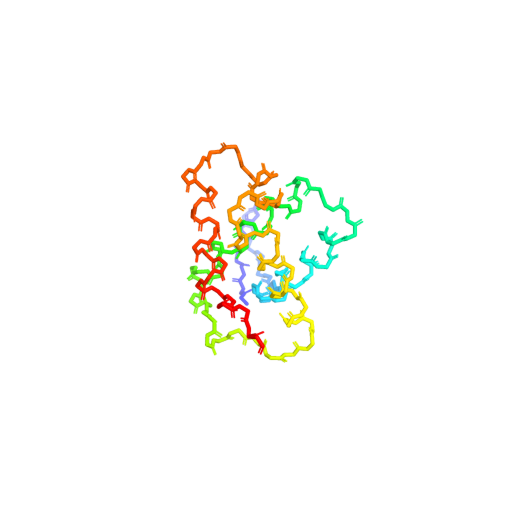 99 ? 9.820 -6.759 3.356 1.00 96.56 99 ARG A CA 1
ATOM 726 C C . ARG A 1 99 ? 8.822 -5.909 2.569 1.00 96.56 99 ARG A C 1
ATOM 728 O O . ARG A 1 99 ? 7.920 -6.473 1.963 1.00 96.56 99 ARG A O 1
ATOM 735 N N . ILE A 1 100 ? 9.016 -4.592 2.492 1.00 96.94 100 ILE A N 1
ATOM 736 C CA . ILE A 1 100 ? 8.148 -3.692 1.713 1.00 96.94 100 ILE A CA 1
ATOM 737 C C . ILE A 1 100 ? 8.081 -4.127 0.244 1.00 96.94 100 ILE A C 1
ATOM 739 O O . ILE A 1 100 ? 6.991 -4.232 -0.315 1.00 96.94 100 ILE A O 1
ATOM 743 N N . ARG A 1 101 ? 9.224 -4.448 -0.375 1.00 96.06 101 ARG A N 1
ATOM 744 C CA . ARG A 1 101 ? 9.252 -4.938 -1.766 1.00 96.06 101 ARG A CA 1
ATOM 745 C C . ARG A 1 101 ? 8.470 -6.239 -1.932 1.00 96.06 101 ARG A C 1
ATOM 747 O O . ARG A 1 101 ? 7.725 -6.383 -2.900 1.00 96.06 101 ARG A O 1
ATOM 754 N N . ALA A 1 102 ? 8.616 -7.167 -0.986 1.00 96.25 102 ALA A N 1
ATOM 755 C CA . ALA A 1 102 ? 7.872 -8.423 -0.993 1.00 96.25 102 ALA A CA 1
ATOM 756 C C . ALA A 1 102 ? 6.358 -8.192 -0.849 1.00 96.25 102 ALA A C 1
ATOM 758 O O . ALA A 1 102 ? 5.582 -8.806 -1.579 1.00 96.25 102 ALA A O 1
ATOM 759 N N . LEU A 1 103 ? 5.938 -7.261 0.016 1.00 97.38 103 LEU A N 1
ATOM 760 C CA . LEU A 1 103 ? 4.532 -6.875 0.165 1.00 97.38 103 LEU A CA 1
ATOM 761 C C . LEU A 1 103 ? 3.960 -6.303 -1.133 1.00 97.38 103 LEU A C 1
ATOM 763 O O . LEU A 1 103 ? 2.874 -6.699 -1.541 1.00 97.38 103 LEU A O 1
ATOM 767 N N . VAL A 1 104 ? 4.695 -5.428 -1.825 1.00 97.25 104 VAL A N 1
ATOM 768 C CA . VAL A 1 104 ? 4.266 -4.907 -3.135 1.00 97.25 104 VAL A CA 1
ATOM 769 C C . VAL A 1 104 ? 4.080 -6.048 -4.137 1.00 97.25 104 VAL A C 1
ATOM 771 O O . VAL A 1 104 ? 3.048 -6.116 -4.801 1.00 97.25 104 VAL A O 1
ATOM 774 N N . GLY A 1 105 ? 5.040 -6.975 -4.216 1.00 96.44 105 GLY A N 1
ATOM 775 C CA . GLY A 1 105 ? 4.934 -8.145 -5.090 1.00 96.44 105 GLY A CA 1
ATOM 776 C C . GLY A 1 105 ? 3.726 -9.030 -4.765 1.00 96.44 105 GLY A C 1
ATOM 777 O O . GLY A 1 105 ? 3.052 -9.499 -5.677 1.00 96.44 105 GLY A O 1
ATOM 778 N N . HIS A 1 106 ? 3.418 -9.214 -3.481 1.00 96.50 106 HIS A N 1
ATOM 779 C CA . HIS A 1 106 ? 2.271 -9.997 -3.028 1.00 96.50 106 HIS A CA 1
ATOM 780 C C . HIS A 1 106 ? 0.926 -9.317 -3.325 1.00 96.50 106 HIS A C 1
ATOM 782 O O . HIS A 1 106 ? 0.008 -9.966 -3.825 1.00 96.50 106 HIS A O 1
ATOM 788 N N . VAL A 1 107 ? 0.813 -8.018 -3.030 1.00 96.38 107 VAL A N 1
ATOM 789 C CA . VAL A 1 107 ? -0.456 -7.272 -3.053 1.00 96.38 107 VAL A CA 1
ATOM 790 C C . VAL A 1 107 ? -0.848 -6.834 -4.463 1.00 96.38 107 VAL A C 1
ATOM 792 O O . VAL A 1 107 ? -2.019 -6.932 -4.809 1.00 96.38 107 VAL A O 1
ATOM 795 N N . VAL A 1 108 ? 0.095 -6.369 -5.293 1.00 95.38 108 VAL A N 1
ATOM 796 C CA . VAL A 1 108 ? -0.219 -5.824 -6.635 1.00 95.38 108 VAL A CA 1
ATOM 797 C C . VAL A 1 108 ? 0.446 -6.565 -7.795 1.00 95.38 108 VAL A C 1
ATOM 799 O O . VAL A 1 108 ? 0.255 -6.190 -8.955 1.00 95.38 108 VAL A O 1
ATOM 802 N N . GLY A 1 109 ? 1.228 -7.607 -7.500 1.00 89.62 109 GLY A N 1
ATOM 803 C CA . GLY A 1 109 ? 1.884 -8.440 -8.503 1.00 89.62 109 GLY A CA 1
ATOM 804 C C . GLY A 1 109 ? 2.997 -7.728 -9.286 1.00 89.62 109 GLY A C 1
ATOM 805 O O . GLY A 1 109 ? 3.223 -6.518 -9.143 1.00 89.62 109 GLY A O 1
ATOM 806 N N . PRO A 1 110 ? 3.721 -8.465 -10.146 1.00 78.38 110 PRO A N 1
ATOM 807 C CA . PRO A 1 110 ? 4.644 -7.860 -11.098 1.00 78.38 110 PRO A CA 1
ATOM 808 C C . PRO A 1 110 ? 3.871 -6.987 -12.098 1.00 78.38 110 PRO A C 1
ATOM 810 O O . PRO A 1 110 ? 2.726 -7.275 -12.445 1.00 78.38 110 PRO A O 1
ATOM 813 N N . GLY A 1 111 ? 4.488 -5.896 -12.561 1.00 63.41 111 GLY A N 1
ATOM 814 C CA . GLY A 1 111 ? 3.877 -5.056 -13.593 1.00 63.41 111 GLY A CA 1
ATOM 815 C C . GLY A 1 111 ? 3.660 -5.882 -14.855 1.00 63.41 111 GLY A C 1
ATOM 816 O O . GLY A 1 111 ? 4.600 -6.528 -15.316 1.00 63.41 111 GLY A O 1
ATOM 817 N N . ARG A 1 112 ? 2.434 -5.890 -15.391 1.00 50.53 112 ARG A N 1
ATOM 818 C CA . ARG A 1 112 ? 2.195 -6.434 -16.730 1.00 50.53 112 ARG A CA 1
ATOM 819 C C . ARG A 1 112 ? 2.991 -5.580 -17.720 1.00 50.53 112 ARG A C 1
ATOM 821 O O . ARG A 1 112 ? 2.910 -4.353 -17.653 1.00 50.53 112 ARG A O 1
ATOM 828 N N . SER A 1 113 ? 3.835 -6.250 -18.503 1.00 39.72 113 SER A N 1
ATOM 829 C CA . SER A 1 113 ? 4.557 -5.667 -19.639 1.00 39.72 113 SER A CA 1
ATOM 830 C C . SER A 1 113 ? 3.599 -5.409 -20.790 1.00 39.72 113 SER A C 1
ATOM 832 O O . SER A 1 113 ? 2.566 -6.115 -20.851 1.00 39.72 113 SER A O 1
#

Sequence (113 aa):
MAIDVRLTSGHDLVAD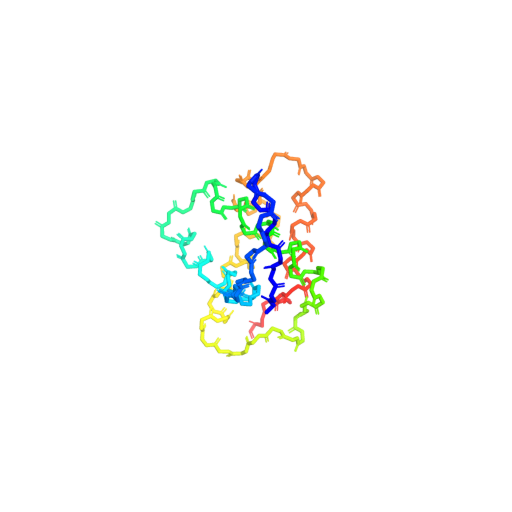LTLPDVVSAICLKAHAYTGRMTDRDAVDLWRLLEVALAAGVTAATWPTGPTASDAAVVLRQHFGRPGSPGTARATRDPAQQTRIRALVGHVVGPGRS